Protein AF-A0A6A4YZU6-F1 (afdb_monomer_lite)

Sequence (85 aa):
MTIYTVLSPTASFQNLQHAILPKIKKPPTFAPLDHILAYNPRFSKYCTGQIQAVGPGGSYRVVFDYGETYDAVPHEYITPIHDTT

Foldseek 3Di:
DDDDDDDDPPDDPPVLPPPPFDPDDFDPADDFQAWKFFQDPVVRGTAIWTFHDQDPPRFTWTQGPVGDIDGRRHSVRIGHDDDPD

Secondary structure (DSSP, 8-state):
------------GGGGGG-----PPPPS---TT-EEEEEETTTTEEEEEEEEEEPGGG-EEEEETTS-EEEEE-GGGEEE-----

Organism: Aphanomyces astaci (NCBI:txid112090)

Radius of gyration: 18.19 Å; chains: 1; bounding box: 36×27×57 Å

pLDDT: mean 79.43, std 21.79, range [34.81, 98.06]

Structure (mmCIF, N/CA/C/O backbone):
data_AF-A0A6A4YZU6-F1
#
_entry.id   AF-A0A6A4YZU6-F1
#
loop_
_atom_site.group_PDB
_atom_site.id
_atom_site.type_symbol
_atom_site.label_atom_id
_atom_site.label_alt_id
_atom_site.label_comp_id
_atom_site.label_asym_id
_atom_site.label_entity_id
_atom_site.label_seq_id
_atom_site.pdbx_PDB_ins_code
_atom_site.Cartn_x
_atom_site.Cartn_y
_atom_site.Cartn_z
_atom_site.occupancy
_atom_site.B_iso_or_equiv
_atom_site.auth_seq_id
_atom_site.auth_comp_id
_atom_site.auth_asym_id
_atom_site.auth_atom_id
_atom_site.pdbx_PDB_model_num
ATOM 1 N N . MET A 1 1 ? 17.319 0.078 -47.517 1.00 40.19 1 MET A N 1
ATOM 2 C CA . MET A 1 1 ? 17.447 0.637 -46.156 1.00 40.19 1 MET A CA 1
ATOM 3 C C . MET A 1 1 ? 16.166 1.407 -45.884 1.00 40.19 1 MET A C 1
ATOM 5 O O . MET A 1 1 ? 16.003 2.496 -46.412 1.00 40.19 1 MET A O 1
ATOM 9 N N . THR A 1 2 ? 15.205 0.775 -45.211 1.00 34.81 2 THR A N 1
ATOM 10 C CA . THR A 1 2 ? 13.847 1.314 -45.028 1.00 34.81 2 THR A CA 1
ATOM 11 C C . THR A 1 2 ? 13.749 1.913 -43.632 1.00 34.81 2 THR A C 1
ATOM 13 O O . THR A 1 2 ? 13.994 1.216 -42.651 1.00 34.81 2 THR A O 1
ATOM 16 N N . ILE A 1 3 ? 13.442 3.204 -43.551 1.00 44.81 3 ILE A N 1
ATOM 17 C CA . ILE A 1 3 ? 13.257 3.951 -42.302 1.00 44.81 3 ILE A CA 1
ATOM 18 C C . ILE A 1 3 ? 11.764 3.913 -41.968 1.00 44.81 3 ILE A C 1
ATOM 20 O O . ILE A 1 3 ? 10.957 4.417 -42.745 1.00 44.81 3 ILE A O 1
ATOM 24 N N . TYR A 1 4 ? 11.386 3.295 -40.847 1.00 38.19 4 TYR A N 1
ATOM 25 C CA . TYR A 1 4 ? 10.015 3.356 -40.339 1.00 38.19 4 TYR A CA 1
ATOM 26 C C . TYR A 1 4 ? 9.851 4.630 -39.506 1.00 38.19 4 TYR A C 1
ATOM 28 O O . TYR A 1 4 ? 10.461 4.774 -38.448 1.00 38.19 4 TYR A O 1
ATOM 36 N N . THR A 1 5 ? 9.038 5.565 -39.991 1.00 43.09 5 THR A N 1
ATOM 37 C CA . THR A 1 5 ? 8.585 6.725 -39.218 1.00 43.09 5 THR A CA 1
ATOM 38 C C . THR A 1 5 ? 7.542 6.255 -38.208 1.00 43.09 5 THR A C 1
ATOM 40 O O . THR A 1 5 ? 6.498 5.730 -38.590 1.00 43.09 5 THR A O 1
ATOM 43 N N . VAL A 1 6 ? 7.818 6.427 -36.916 1.00 47.50 6 VAL A N 1
ATOM 44 C CA . VAL A 1 6 ? 6.827 6.204 -35.858 1.00 47.50 6 VAL A CA 1
ATOM 45 C C . VAL A 1 6 ? 5.792 7.330 -35.902 1.00 47.50 6 VAL A C 1
ATOM 47 O O . VAL A 1 6 ? 6.083 8.477 -35.578 1.00 47.50 6 VAL A O 1
ATOM 50 N N . LEU A 1 7 ? 4.582 7.011 -36.358 1.00 45.81 7 LEU A N 1
ATOM 51 C CA . LEU A 1 7 ? 3.415 7.877 -36.220 1.00 45.81 7 LEU A CA 1
ATOM 52 C C . LEU A 1 7 ? 2.893 7.729 -34.788 1.00 45.81 7 LEU A C 1
ATOM 54 O O . LEU A 1 7 ? 2.217 6.753 -34.474 1.00 45.81 7 LEU A O 1
ATOM 58 N N . SER A 1 8 ? 3.216 8.673 -33.909 1.00 39.12 8 SER A N 1
ATOM 59 C CA . SER A 1 8 ? 2.553 8.812 -32.610 1.00 39.12 8 SER A CA 1
ATOM 60 C C . SER A 1 8 ? 1.187 9.473 -32.838 1.00 39.12 8 SER A C 1
ATOM 62 O O . SER A 1 8 ? 1.157 10.633 -33.256 1.00 39.12 8 SER A O 1
ATOM 64 N N . PRO A 1 9 ? 0.043 8.808 -32.589 1.00 45.59 9 PRO A N 1
ATOM 65 C CA . PRO A 1 9 ? -1.238 9.490 -32.649 1.00 45.59 9 PRO A CA 1
ATOM 66 C C . PRO A 1 9 ? -1.340 10.420 -31.437 1.00 45.59 9 PRO A C 1
ATOM 68 O O . PRO A 1 9 ? -1.347 9.981 -30.288 1.00 45.59 9 PRO A O 1
ATOM 71 N N . THR A 1 10 ? -1.386 11.725 -31.690 1.00 48.81 10 THR A N 1
ATOM 72 C CA . THR A 1 10 ? -1.676 12.732 -30.669 1.00 48.81 10 THR A CA 1
ATOM 73 C C . THR A 1 10 ? -3.138 12.572 -30.249 1.00 48.81 10 THR A C 1
ATOM 75 O O . THR A 1 10 ? -4.040 13.102 -30.896 1.00 48.81 10 THR A O 1
ATOM 78 N N . ALA A 1 11 ? -3.400 11.797 -29.197 1.00 44.75 11 ALA A N 1
ATOM 79 C CA . ALA A 1 11 ? -4.726 11.730 -28.599 1.00 44.75 11 ALA A CA 1
ATOM 80 C C . ALA A 1 11 ? -5.035 13.082 -27.928 1.00 44.75 11 ALA A C 1
ATOM 82 O O . ALA A 1 11 ? -4.365 13.498 -26.986 1.00 44.75 11 ALA A O 1
ATOM 83 N N . SER A 1 12 ? -6.018 13.805 -28.466 1.00 50.53 12 SER A N 1
ATOM 84 C CA . SER A 1 12 ? -6.517 15.066 -27.910 1.00 50.53 12 SER A CA 1
ATOM 85 C C . SER A 1 12 ? -7.423 14.795 -26.705 1.00 50.53 12 SER A C 1
ATOM 87 O O . SER A 1 12 ? -8.354 13.993 -26.796 1.00 50.53 12 SER A O 1
ATOM 89 N N . PHE A 1 13 ? -7.205 15.523 -25.604 1.00 51.31 13 PHE A N 1
ATOM 90 C CA . PHE A 1 13 ? -7.985 15.459 -24.354 1.00 51.31 13 PHE A CA 1
ATOM 91 C C . PHE A 1 13 ? -9.501 15.680 -24.528 1.00 51.31 13 PHE A C 1
ATOM 93 O O . PHE A 1 13 ? -10.282 15.375 -23.629 1.00 51.31 13 PHE A O 1
ATOM 100 N N . GLN A 1 14 ? -9.944 16.203 -25.675 1.00 47.44 14 GLN A N 1
ATOM 101 C CA . GLN A 1 14 ? -11.348 16.536 -25.934 1.00 47.44 14 GLN A CA 1
ATOM 102 C C . GLN A 1 14 ? -12.257 15.306 -26.125 1.00 47.44 14 GLN A C 1
ATOM 104 O O . GLN A 1 14 ? -13.473 15.442 -26.030 1.00 47.44 14 GLN A O 1
ATOM 109 N N . ASN A 1 15 ? -11.707 14.106 -26.353 1.00 46.75 15 ASN A N 1
ATOM 110 C CA . ASN A 1 15 ? -12.507 12.891 -26.579 1.00 46.75 15 ASN A CA 1
ATOM 111 C C . ASN A 1 15 ? -12.841 12.098 -25.293 1.00 46.75 15 ASN A C 1
ATOM 113 O O . ASN A 1 15 ? -13.609 11.145 -25.341 1.00 46.75 15 ASN A O 1
ATOM 117 N N . LEU A 1 16 ? -12.310 12.497 -24.130 1.00 51.97 16 LEU A N 1
ATOM 118 C CA . LEU A 1 16 ? -12.423 11.732 -22.876 1.00 51.97 16 LEU A CA 1
ATOM 119 C C . LEU A 1 16 ? -13.701 12.021 -22.064 1.00 51.97 16 LEU A C 1
ATOM 121 O O . LEU A 1 16 ? -13.995 11.319 -21.102 1.00 51.97 16 LEU A O 1
ATOM 125 N N . GLN A 1 17 ? -14.490 13.035 -22.438 1.00 52.81 17 GLN A N 1
ATOM 126 C CA . GLN A 1 17 ? -15.647 13.491 -21.645 1.00 52.81 17 GLN A CA 1
ATOM 127 C C . GLN A 1 17 ? -16.847 12.523 -21.654 1.00 52.81 17 GLN A C 1
ATOM 129 O O . GLN A 1 17 ? -17.758 12.679 -20.846 1.00 52.81 17 GLN A O 1
ATOM 134 N N . HIS A 1 18 ? -16.841 11.516 -22.537 1.00 44.72 18 HIS A N 1
ATOM 135 C CA . HIS A 1 18 ? -17.918 10.527 -22.685 1.00 44.72 18 HIS A CA 1
ATOM 136 C C . HIS A 1 18 ? -17.453 9.077 -22.488 1.00 44.72 18 HIS A C 1
ATOM 138 O O . HIS A 1 18 ? -18.210 8.149 -22.777 1.00 44.72 18 HIS A O 1
ATOM 144 N N . ALA A 1 19 ? -16.228 8.856 -21.999 1.00 52.50 19 ALA A N 1
ATOM 145 C CA . ALA A 1 19 ? -15.807 7.517 -21.618 1.00 52.50 19 ALA A CA 1
ATOM 146 C C . ALA A 1 19 ? -16.684 7.051 -20.448 1.00 52.50 19 ALA A C 1
ATOM 148 O O . ALA A 1 19 ? -16.668 7.634 -19.362 1.00 52.50 19 ALA A O 1
ATOM 149 N N . ILE A 1 20 ? -17.484 6.007 -20.675 1.00 54.47 20 ILE A N 1
ATOM 150 C CA . ILE A 1 20 ? -18.173 5.300 -19.597 1.00 54.47 20 ILE A CA 1
ATOM 151 C C . ILE A 1 20 ? -17.069 4.627 -18.790 1.00 54.47 20 ILE A C 1
ATOM 153 O O . ILE A 1 20 ? -16.625 3.534 -19.135 1.00 54.47 20 ILE A O 1
ATOM 157 N N . LEU A 1 21 ? -16.588 5.309 -17.751 1.00 54.78 21 LEU A N 1
ATOM 158 C CA . LEU A 1 21 ? -15.609 4.739 -16.842 1.00 54.78 21 LEU A CA 1
ATOM 159 C C . LEU A 1 21 ? -16.233 3.477 -16.244 1.00 54.78 21 LEU A C 1
ATOM 161 O O . LEU A 1 21 ? -17.294 3.567 -15.609 1.00 54.78 21 LEU A O 1
ATOM 165 N N . PRO A 1 22 ? -15.620 2.294 -16.421 1.00 57.66 22 PRO A N 1
ATOM 166 C CA . PRO A 1 2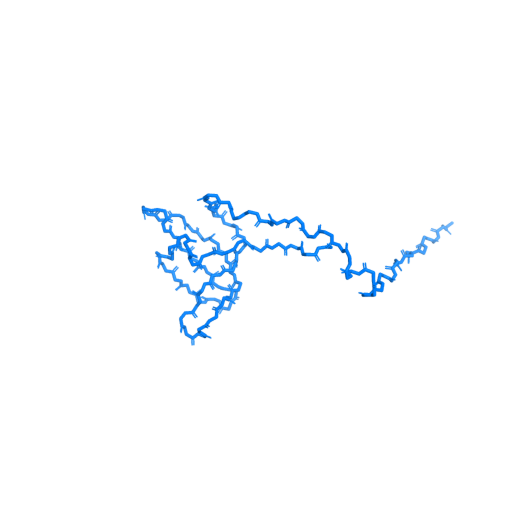2 ? -16.006 1.142 -15.635 1.00 57.66 22 PRO A CA 1
ATOM 167 C C . PRO A 1 22 ? -15.964 1.581 -14.174 1.00 57.66 22 PRO A C 1
ATOM 169 O O . PRO A 1 22 ? -14.974 2.157 -13.724 1.00 57.66 22 PRO A O 1
ATOM 172 N N . LYS A 1 23 ? -17.049 1.371 -13.425 1.00 58.88 23 LYS A N 1
ATOM 173 C CA . LYS A 1 23 ? -17.042 1.643 -11.987 1.00 58.88 23 LYS A CA 1
ATOM 174 C C . LYS A 1 23 ? -16.085 0.641 -11.359 1.00 58.88 23 LYS A C 1
ATOM 176 O O . LYS A 1 23 ? -16.485 -0.493 -11.082 1.00 58.88 23 LYS A O 1
ATOM 181 N N . ILE A 1 24 ? -14.815 1.022 -11.227 1.00 67.75 24 ILE A N 1
ATOM 182 C CA . ILE A 1 24 ? -13.795 0.064 -10.837 1.00 67.75 24 ILE A CA 1
ATOM 183 C C . ILE A 1 24 ? -14.067 -0.367 -9.399 1.00 67.75 24 ILE A C 1
ATOM 185 O O . ILE A 1 24 ? -14.210 0.450 -8.486 1.00 67.75 24 ILE A O 1
ATOM 189 N N . LYS A 1 25 ? -14.220 -1.679 -9.223 1.00 81.12 25 LYS A N 1
ATOM 190 C CA . LYS A 1 25 ? -14.454 -2.281 -7.919 1.00 81.12 25 LYS A CA 1
ATOM 191 C C . LYS A 1 25 ? -13.114 -2.507 -7.243 1.00 81.12 25 LYS A C 1
ATOM 193 O O . LYS A 1 25 ? -12.213 -3.106 -7.821 1.00 81.12 25 LYS A O 1
ATOM 198 N N . LYS A 1 26 ? -13.025 -2.067 -5.994 1.00 87.38 26 LYS A N 1
ATOM 199 C CA . LYS A 1 26 ? -11.916 -2.400 -5.108 1.00 87.38 26 LYS A CA 1
ATOM 200 C C . LYS A 1 26 ? -11.810 -3.928 -4.957 1.00 87.38 26 LYS A C 1
ATOM 202 O O . LYS A 1 26 ? -12.841 -4.553 -4.690 1.00 87.38 26 LYS A O 1
ATOM 207 N N . PRO A 1 27 ? -10.621 -4.533 -5.135 1.00 89.56 27 PRO A N 1
ATOM 208 C CA . PRO A 1 27 ? -10.443 -5.961 -4.908 1.00 89.56 27 PRO A CA 1
ATOM 209 C C . PRO A 1 27 ? -10.632 -6.282 -3.417 1.00 89.56 27 PRO A C 1
ATOM 211 O O . PRO A 1 27 ? -10.398 -5.414 -2.581 1.00 89.56 27 PRO A O 1
ATOM 214 N N . PRO A 1 28 ? -11.036 -7.511 -3.055 1.00 90.50 28 PRO A N 1
ATOM 215 C CA . PRO A 1 28 ? -11.250 -7.892 -1.655 1.00 90.50 28 PRO A CA 1
ATOM 216 C C . PRO A 1 28 ? -9.950 -7.945 -0.837 1.00 90.50 28 PRO A C 1
ATOM 218 O O . PRO A 1 28 ? -9.976 -7.797 0.382 1.00 90.50 28 PRO A O 1
ATOM 221 N N . THR A 1 29 ? -8.814 -8.159 -1.499 1.00 93.12 29 THR A N 1
ATOM 222 C CA . THR A 1 29 ? -7.483 -8.251 -0.892 1.00 93.12 29 THR A CA 1
ATOM 223 C C . THR A 1 29 ? -6.437 -7.702 -1.852 1.00 93.12 29 THR A C 1
ATOM 225 O O . THR A 1 29 ? -6.634 -7.770 -3.065 1.00 93.12 29 THR A O 1
ATOM 228 N N . PHE A 1 30 ? -5.318 -7.225 -1.312 1.00 94.38 30 PHE A N 1
ATOM 229 C CA . PHE A 1 30 ? -4.126 -6.870 -2.087 1.00 94.38 30 PHE A CA 1
ATOM 230 C C . PHE A 1 30 ? -3.003 -7.880 -1.839 1.00 94.38 30 PHE A C 1
ATOM 232 O O . PHE A 1 30 ? -2.932 -8.491 -0.769 1.00 94.38 30 PHE A O 1
ATOM 239 N N . ALA A 1 31 ? -2.132 -8.058 -2.823 1.00 95.62 31 ALA A N 1
ATOM 240 C CA . ALA A 1 31 ? -0.949 -8.898 -2.734 1.00 95.62 31 ALA A CA 1
ATOM 241 C C . ALA A 1 31 ? 0.312 -8.046 -2.511 1.00 95.62 31 ALA A C 1
ATOM 243 O O . ALA A 1 31 ? 0.328 -6.860 -2.846 1.00 95.62 31 ALA A O 1
ATOM 244 N N . PRO A 1 32 ? 1.395 -8.624 -1.961 1.00 96.50 32 PRO A N 1
ATOM 245 C CA . PRO A 1 32 ? 2.699 -7.981 -2.007 1.00 96.50 32 PRO A CA 1
ATOM 246 C C . PRO A 1 32 ? 3.054 -7.577 -3.437 1.00 96.50 32 PRO A C 1
ATOM 248 O O . PRO A 1 32 ? 2.771 -8.307 -4.384 1.00 96.50 32 PRO A O 1
ATOM 251 N N . LEU A 1 33 ? 3.724 -6.438 -3.554 1.00 95.88 33 LEU A N 1
ATOM 252 C CA . LEU A 1 33 ? 4.092 -5.749 -4.784 1.00 95.88 33 LEU A CA 1
ATOM 253 C C . LEU A 1 33 ? 2.963 -4.994 -5.504 1.00 95.88 33 LEU A C 1
ATOM 255 O O . LEU A 1 33 ? 3.286 -4.238 -6.420 1.00 95.88 33 LEU A O 1
ATOM 259 N N . ASP A 1 34 ? 1.700 -5.097 -5.075 1.00 95.06 34 ASP A N 1
ATOM 260 C CA . ASP A 1 34 ? 0.617 -4.281 -5.640 1.00 95.06 34 ASP A CA 1
ATOM 261 C C . ASP A 1 34 ? 0.872 -2.788 -5.402 1.00 95.06 34 ASP A C 1
ATOM 263 O O . ASP A 1 34 ? 1.141 -2.356 -4.275 1.00 95.06 34 ASP A O 1
ATOM 267 N N . HIS A 1 35 ? 0.728 -1.994 -6.465 1.00 95.38 35 HIS A N 1
ATOM 268 C CA . HIS A 1 35 ? 0.751 -0.538 -6.392 1.00 95.38 35 HIS A CA 1
ATOM 269 C C . HIS A 1 35 ? -0.637 0.001 -6.048 1.00 95.38 35 HIS A C 1
ATOM 271 O O . HIS A 1 35 ? -1.638 -0.322 -6.693 1.00 95.38 35 HIS A O 1
ATOM 277 N N . ILE A 1 36 ? -0.693 0.837 -5.017 1.00 95.44 36 ILE A N 1
ATOM 278 C CA . ILE A 1 36 ? -1.937 1.304 -4.415 1.00 95.44 36 ILE A CA 1
ATOM 279 C C . ILE A 1 36 ? -1.857 2.777 -4.017 1.00 95.44 36 ILE A C 1
ATOM 281 O O . ILE A 1 36 ? -0.788 3.378 -3.934 1.00 95.44 36 ILE A O 1
ATOM 285 N N . LEU A 1 37 ? -3.018 3.357 -3.736 1.00 95.81 37 LEU A N 1
ATOM 286 C CA . LEU A 1 37 ? -3.166 4.600 -2.994 1.00 95.81 37 LEU A CA 1
ATOM 287 C C . LEU A 1 37 ? -3.487 4.264 -1.538 1.00 95.81 37 LEU A C 1
ATOM 289 O O . LEU A 1 37 ? -4.492 3.608 -1.280 1.00 95.81 37 LEU A O 1
ATOM 293 N N . ALA A 1 38 ? -2.692 4.737 -0.584 1.00 96.56 38 ALA A N 1
ATOM 294 C CA . ALA A 1 38 ? -2.968 4.588 0.844 1.00 96.56 38 ALA A CA 1
ATOM 295 C C . ALA A 1 38 ? -3.118 5.953 1.518 1.00 96.56 38 ALA A C 1
ATOM 297 O O . ALA A 1 38 ? -2.427 6.910 1.162 1.00 96.56 38 ALA A O 1
ATOM 298 N N . TYR A 1 39 ? -4.017 6.059 2.496 1.00 95.06 39 TYR A N 1
ATOM 299 C CA . TYR A 1 39 ? -4.139 7.278 3.292 1.00 95.06 39 TYR A CA 1
ATOM 300 C C . TYR A 1 39 ? -2.877 7.484 4.136 1.00 95.06 39 TYR A C 1
ATOM 302 O O . TYR A 1 39 ? -2.505 6.618 4.927 1.00 95.06 39 TYR A O 1
ATOM 310 N N . ASN A 1 40 ? -2.232 8.640 3.989 1.00 93.12 40 ASN A N 1
ATOM 311 C CA . ASN A 1 40 ? -1.099 9.030 4.812 1.00 93.12 40 ASN A CA 1
ATOM 312 C C . ASN A 1 40 ? -1.529 10.137 5.800 1.00 93.12 40 ASN A C 1
ATOM 314 O O . ASN A 1 40 ? -1.914 11.229 5.365 1.00 93.12 40 ASN A O 1
ATOM 318 N N . PRO A 1 41 ? -1.437 9.897 7.123 1.00 90.44 41 PRO A N 1
ATOM 319 C CA . PRO A 1 41 ? -1.900 10.841 8.139 1.00 90.44 41 PRO A CA 1
ATOM 320 C C . PRO A 1 41 ? -1.041 12.109 8.240 1.00 90.44 41 PRO A C 1
ATOM 322 O O . PRO A 1 41 ? -1.556 13.147 8.641 1.00 90.44 41 PRO A O 1
ATOM 325 N N . ARG A 1 42 ? 0.238 12.072 7.840 1.00 91.12 42 ARG A N 1
ATOM 326 C CA . ARG A 1 42 ? 1.115 13.256 7.825 1.00 91.12 42 ARG A CA 1
ATOM 327 C C . ARG A 1 42 ? 0.640 14.306 6.823 1.00 91.12 42 ARG A C 1
ATOM 329 O O . ARG A 1 42 ? 0.784 15.499 7.068 1.00 91.12 42 ARG A O 1
ATOM 336 N N . PHE A 1 43 ? 0.105 13.861 5.690 1.00 92.44 43 PHE A N 1
ATOM 337 C CA . PHE A 1 43 ? -0.352 14.737 4.610 1.00 92.44 43 PHE A CA 1
ATOM 338 C C . PHE A 1 43 ? -1.876 14.847 4.518 1.00 92.44 43 PHE A C 1
ATOM 340 O O . PHE A 1 43 ? -2.373 15.572 3.657 1.00 92.44 43 PHE A O 1
ATOM 347 N N . SER A 1 44 ? -2.603 14.109 5.362 1.00 94.00 44 SER A N 1
ATOM 348 C CA . SER A 1 44 ? -4.064 13.993 5.350 1.00 94.00 44 SER A CA 1
ATOM 349 C C . SER A 1 44 ? -4.643 13.720 3.956 1.00 94.00 44 SER A C 1
ATOM 351 O O . SER A 1 44 ? -5.662 14.291 3.566 1.00 94.00 44 SER A O 1
ATOM 353 N N . LYS A 1 45 ? -3.969 12.873 3.169 1.00 93.94 45 LYS A N 1
ATOM 354 C CA . LYS A 1 45 ? -4.345 12.559 1.782 1.00 93.94 45 LYS A CA 1
ATOM 355 C C . LYS A 1 45 ? -3.946 11.140 1.396 1.00 93.94 45 LYS A C 1
ATOM 357 O O . LYS A 1 45 ? -3.099 10.530 2.045 1.00 93.94 45 LYS A O 1
ATOM 362 N N . TYR A 1 46 ? -4.522 10.646 0.305 1.00 93.88 46 TYR A N 1
ATOM 363 C CA . TYR A 1 46 ? -4.079 9.404 -0.318 1.00 93.88 46 TYR A CA 1
ATOM 364 C C . TYR A 1 46 ? -2.800 9.643 -1.126 1.00 93.88 46 TYR A C 1
ATOM 366 O O . TYR A 1 46 ? -2.752 10.530 -1.979 1.00 93.88 46 TYR A O 1
ATOM 374 N N . CYS A 1 47 ? -1.773 8.853 -0.838 1.00 94.81 47 CYS A N 1
ATOM 375 C CA . CYS A 1 47 ? -0.481 8.867 -1.511 1.00 94.81 47 CYS A CA 1
ATOM 376 C C . CYS A 1 47 ? -0.232 7.512 -2.172 1.00 94.81 47 CYS A C 1
ATOM 378 O O . CYS A 1 47 ? -0.728 6.488 -1.701 1.00 94.81 47 CYS A O 1
ATOM 380 N N . THR A 1 48 ? 0.546 7.508 -3.248 1.00 96.25 48 THR A N 1
ATOM 381 C CA . THR A 1 48 ? 0.961 6.283 -3.929 1.00 96.25 48 THR A CA 1
ATOM 382 C C . THR A 1 48 ? 1.994 5.519 -3.103 1.00 96.25 48 THR A C 1
ATOM 384 O O . THR A 1 48 ? 2.812 6.099 -2.378 1.00 96.25 48 THR A O 1
ATOM 387 N N . GLY A 1 49 ? 1.917 4.199 -3.184 1.00 96.44 49 GLY A N 1
ATOM 388 C CA . GLY A 1 49 ? 2.848 3.298 -2.534 1.00 96.44 49 GLY A CA 1
ATOM 389 C C . GLY A 1 49 ? 2.648 1.864 -2.990 1.00 96.44 49 GLY A C 1
ATOM 390 O O . GLY A 1 49 ? 1.865 1.572 -3.898 1.00 96.44 49 GLY A O 1
ATOM 391 N N . GLN A 1 50 ? 3.355 0.965 -2.322 1.00 97.94 50 GLN A N 1
ATOM 392 C CA . GLN A 1 50 ? 3.378 -0.450 -2.639 1.00 97.94 50 GLN A CA 1
ATOM 393 C C . GLN A 1 50 ? 3.111 -1.290 -1.390 1.00 97.94 50 GLN A C 1
ATOM 395 O O . GLN A 1 50 ? 3.604 -0.990 -0.296 1.00 97.94 50 GLN A O 1
ATOM 400 N N . ILE A 1 51 ? 2.338 -2.365 -1.549 1.00 97.75 51 ILE A N 1
ATOM 401 C CA . ILE A 1 51 ? 2.186 -3.374 -0.500 1.00 97.75 51 ILE A CA 1
ATOM 402 C C . ILE A 1 51 ? 3.501 -4.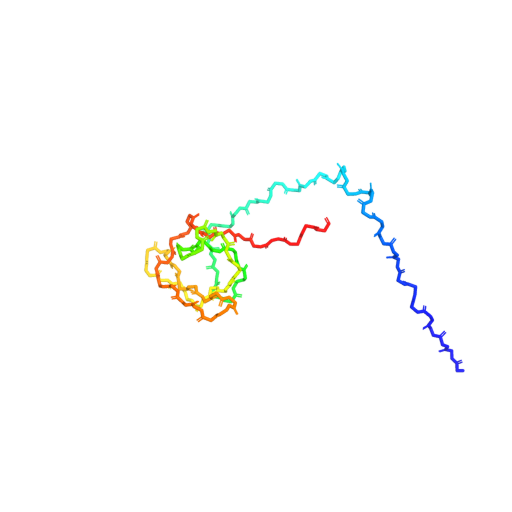140 -0.367 1.00 97.75 51 ILE A C 1
ATOM 404 O O . ILE A 1 51 ? 3.933 -4.820 -1.293 1.00 97.75 51 ILE A O 1
ATOM 408 N N . GLN A 1 52 ? 4.118 -4.093 0.808 1.00 98.00 52 GLN A N 1
ATOM 409 C CA . GLN A 1 52 ? 5.330 -4.858 1.089 1.00 98.00 52 GLN A CA 1
ATOM 410 C C . GLN A 1 52 ? 5.021 -6.224 1.710 1.00 98.00 52 GLN A C 1
ATOM 412 O O . GLN A 1 52 ? 5.746 -7.191 1.479 1.00 98.00 52 GLN A O 1
ATOM 417 N N . ALA A 1 53 ? 3.961 -6.303 2.516 1.00 96.56 53 ALA A N 1
ATOM 418 C CA . ALA A 1 53 ? 3.518 -7.532 3.164 1.00 96.56 53 ALA A CA 1
ATOM 419 C C . ALA A 1 53 ? 2.044 -7.447 3.578 1.00 96.56 53 ALA A C 1
ATOM 421 O O . ALA A 1 53 ? 1.522 -6.363 3.850 1.00 96.56 53 ALA A O 1
ATOM 422 N N . VAL A 1 54 ? 1.403 -8.611 3.684 1.00 95.81 54 VAL A N 1
ATOM 423 C CA . VAL A 1 54 ? 0.072 -8.764 4.282 1.00 95.81 54 VAL A CA 1
ATOM 424 C C . VAL A 1 54 ? 0.257 -9.183 5.739 1.00 95.81 54 VAL A C 1
ATOM 426 O O . VAL A 1 54 ? 0.883 -10.203 6.027 1.00 95.81 54 VAL A O 1
ATOM 429 N N . GLY A 1 55 ? -0.242 -8.362 6.655 1.00 91.00 55 GLY A N 1
ATOM 430 C CA . GLY A 1 55 ? -0.223 -8.604 8.089 1.00 91.00 55 GLY A CA 1
ATOM 431 C C . GLY A 1 55 ? -1.420 -9.435 8.570 1.00 91.00 55 GLY A C 1
ATOM 432 O O . GLY A 1 55 ? -2.380 -9.674 7.829 1.00 91.00 55 GLY A O 1
ATOM 433 N N . PRO A 1 56 ? -1.399 -9.873 9.839 1.00 87.62 56 PRO A N 1
ATOM 434 C CA . PRO A 1 56 ? -2.530 -10.558 10.451 1.00 87.62 56 PRO A CA 1
ATOM 435 C C . PRO A 1 56 ? -3.790 -9.677 10.433 1.00 87.62 56 PRO A C 1
ATOM 437 O O . PRO A 1 56 ? -3.719 -8.447 10.501 1.00 87.62 56 PRO A O 1
ATOM 440 N N . GLY A 1 57 ? -4.956 -10.315 10.306 1.00 86.38 57 GLY A N 1
ATOM 441 C CA . GLY A 1 57 ? -6.247 -9.619 10.263 1.00 86.38 57 GLY A CA 1
ATOM 442 C C . GLY A 1 57 ? -6.532 -8.857 8.962 1.00 86.38 57 GLY A C 1
ATOM 443 O O . GLY A 1 57 ? -7.484 -8.085 8.924 1.00 86.38 57 GLY A O 1
ATOM 444 N N . GLY A 1 58 ? -5.733 -9.055 7.905 1.00 89.81 58 GLY A N 1
ATOM 445 C CA . GLY A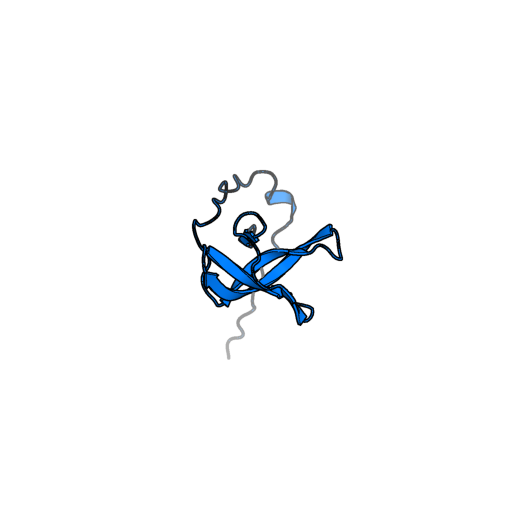 1 58 ? -5.945 -8.400 6.607 1.00 89.81 58 GLY A CA 1
ATOM 446 C C . GLY A 1 58 ? -5.490 -6.939 6.564 1.00 89.81 58 GLY A C 1
ATOM 447 O O . GLY A 1 58 ? -5.954 -6.172 5.721 1.00 89.81 58 GLY A O 1
ATOM 448 N N . SER A 1 59 ? -4.607 -6.555 7.486 1.00 95.44 59 SER A N 1
ATOM 449 C CA . SER A 1 59 ? -3.886 -5.285 7.437 1.00 95.44 59 SER A CA 1
ATOM 450 C C . SER A 1 59 ? -2.657 -5.401 6.532 1.00 95.44 59 SER A C 1
ATOM 452 O O . SER A 1 59 ? -2.217 -6.505 6.213 1.00 95.44 59 SER A O 1
ATOM 454 N N . TYR A 1 60 ? -2.088 -4.279 6.104 1.00 97.38 60 TYR A N 1
ATOM 455 C CA . TYR A 1 60 ? -0.983 -4.268 5.150 1.00 97.38 60 TYR A CA 1
ATOM 456 C C . TYR A 1 60 ? 0.183 -3.432 5.655 1.00 97.38 60 TYR A C 1
ATOM 458 O O . TYR A 1 60 ? 0.000 -2.382 6.270 1.00 97.38 60 TYR A O 1
ATOM 466 N N . ARG A 1 61 ? 1.397 -3.882 5.348 1.00 97.56 61 ARG A N 1
ATOM 467 C CA . ARG A 1 61 ? 2.584 -3.037 5.418 1.00 97.56 61 ARG A CA 1
ATOM 468 C C . ARG A 1 61 ? 2.724 -2.311 4.089 1.00 97.56 61 ARG A C 1
ATOM 470 O O . ARG A 1 61 ? 2.885 -2.965 3.059 1.00 97.56 61 ARG A O 1
ATOM 477 N N . VAL A 1 62 ? 2.676 -0.986 4.122 1.00 97.94 62 VAL A N 1
ATOM 478 C CA . VAL A 1 62 ? 2.749 -0.125 2.936 1.00 97.94 62 VAL A CA 1
ATOM 479 C C . VAL A 1 62 ? 4.036 0.683 2.979 1.00 97.94 62 VAL A C 1
ATOM 481 O O . VAL A 1 62 ? 4.324 1.332 3.984 1.00 97.94 62 VAL A O 1
ATOM 484 N N . VAL A 1 63 ? 4.785 0.663 1.879 1.00 98.06 63 VAL A N 1
ATOM 485 C CA . VAL A 1 63 ? 5.909 1.574 1.641 1.00 98.06 63 VAL A CA 1
ATOM 486 C C . VAL A 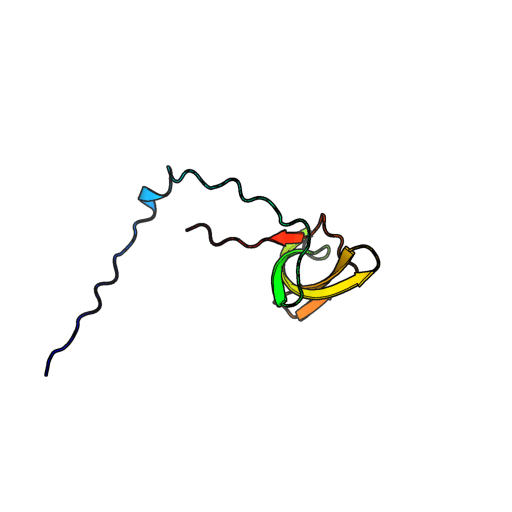1 63 ? 5.435 2.620 0.640 1.00 98.06 63 VAL A C 1
ATOM 488 O O . VAL A 1 63 ? 5.061 2.283 -0.480 1.00 98.06 63 VAL A O 1
ATOM 491 N N . PHE A 1 64 ? 5.396 3.880 1.057 1.00 97.12 64 PHE A N 1
ATOM 492 C CA . PHE A 1 64 ? 5.060 4.998 0.182 1.00 97.12 64 PHE A CA 1
ATOM 493 C C . PHE A 1 64 ? 6.229 5.314 -0.756 1.00 97.12 64 PHE A C 1
ATOM 495 O O . PHE A 1 64 ? 7.387 5.108 -0.394 1.00 97.12 64 PHE A O 1
ATOM 502 N N . ASP A 1 65 ? 5.946 5.892 -1.924 1.00 95.88 65 ASP A N 1
ATOM 503 C CA . ASP A 1 65 ? 6.970 6.146 -2.956 1.00 95.88 65 ASP A CA 1
ATOM 504 C C . ASP A 1 65 ? 8.102 7.089 -2.496 1.00 95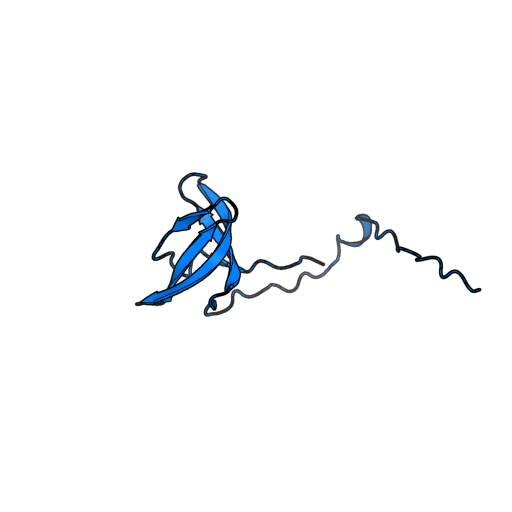.88 65 ASP A C 1
ATOM 506 O O . ASP A 1 65 ? 9.202 7.071 -3.042 1.00 95.88 65 ASP A O 1
ATOM 510 N N . TYR A 1 66 ? 7.866 7.899 -1.460 1.00 93.94 66 TYR A N 1
ATOM 511 C CA . TYR A 1 66 ? 8.871 8.760 -0.817 1.00 93.94 66 TYR A CA 1
ATOM 512 C C . TYR A 1 66 ? 9.610 8.086 0.357 1.00 93.94 66 TYR A C 1
ATOM 514 O O . TYR A 1 66 ? 10.295 8.759 1.128 1.00 93.94 66 TYR A O 1
ATOM 522 N N . GLY A 1 67 ? 9.468 6.768 0.515 1.00 94.56 67 GLY A N 1
ATOM 523 C CA . GLY A 1 67 ? 10.232 5.929 1.443 1.00 94.56 67 GLY A CA 1
ATOM 524 C C . GLY A 1 67 ? 9.655 5.784 2.855 1.00 94.56 67 GLY A C 1
ATOM 525 O O . GLY A 1 67 ? 10.160 4.979 3.635 1.00 94.56 67 GLY A O 1
ATOM 526 N N . GLU A 1 68 ? 8.598 6.520 3.211 1.00 95.75 68 GLU A N 1
ATOM 527 C CA . GLU A 1 68 ? 7.925 6.336 4.505 1.00 95.75 68 GLU A CA 1
ATOM 528 C C . GLU A 1 68 ? 7.182 4.993 4.526 1.00 95.75 68 GLU A C 1
ATOM 530 O O . GLU A 1 68 ? 6.578 4.593 3.533 1.00 95.75 68 GLU A O 1
ATOM 535 N N . THR A 1 69 ? 7.212 4.291 5.657 1.00 96.94 69 THR A N 1
ATOM 536 C CA . THR A 1 69 ? 6.559 2.985 5.812 1.00 96.94 69 THR A CA 1
ATOM 537 C C . THR A 1 69 ? 5.538 3.046 6.935 1.00 96.94 69 THR A C 1
ATOM 539 O O . THR A 1 69 ? 5.842 3.560 8.008 1.00 96.94 69 THR A O 1
ATOM 542 N N . TYR A 1 70 ? 4.353 2.488 6.695 1.00 96.19 70 TYR A N 1
ATOM 543 C CA . TYR A 1 70 ? 3.347 2.259 7.727 1.00 96.19 70 TYR A CA 1
ATOM 544 C C . TYR A 1 70 ? 3.023 0.775 7.803 1.00 96.19 70 TYR A C 1
ATOM 546 O O . TYR A 1 70 ? 2.732 0.128 6.793 1.00 96.19 70 TYR A O 1
ATOM 554 N N . ASP A 1 71 ? 3.058 0.251 9.019 1.00 95.25 71 ASP A N 1
ATOM 555 C CA . ASP A 1 71 ? 2.606 -1.093 9.333 1.00 95.25 71 ASP A CA 1
ATOM 556 C C . ASP A 1 71 ? 1.122 -1.080 9.714 1.00 95.25 71 ASP A C 1
ATOM 558 O O . ASP A 1 71 ? 0.597 -0.091 10.225 1.00 95.25 71 ASP A O 1
ATOM 562 N N . ALA A 1 72 ? 0.455 -2.208 9.472 1.00 94.44 72 ALA A N 1
ATOM 563 C CA . ALA A 1 72 ? -0.939 -2.441 9.837 1.00 94.44 72 ALA A CA 1
ATOM 564 C C . ALA A 1 72 ? -1.962 -1.455 9.225 1.00 94.44 72 ALA A C 1
ATOM 566 O O . ALA A 1 72 ? -2.994 -1.175 9.834 1.00 94.44 72 ALA A O 1
ATOM 567 N N . VAL A 1 73 ? -1.729 -0.976 7.999 1.00 95.69 73 VAL A N 1
ATOM 568 C CA . VAL A 1 73 ? -2.701 -0.163 7.251 1.00 95.69 73 VAL A CA 1
ATOM 569 C C . VAL A 1 73 ? -3.952 -1.009 6.963 1.00 95.69 73 VAL A C 1
ATOM 571 O O . VAL A 1 73 ? -3.836 -2.046 6.303 1.00 95.69 73 VAL A O 1
ATOM 574 N N . PRO A 1 74 ? -5.149 -0.620 7.435 1.00 95.69 74 PRO A N 1
ATOM 575 C CA . PRO A 1 74 ? -6.362 -1.392 7.193 1.00 95.69 74 PRO A CA 1
ATOM 576 C C . PRO A 1 74 ? -6.785 -1.346 5.724 1.00 95.69 74 PRO A C 1
ATOM 578 O O . PRO A 1 74 ? -6.584 -0.342 5.037 1.00 95.69 74 PRO A O 1
ATOM 581 N N . HIS A 1 75 ? -7.449 -2.407 5.255 1.00 95.38 75 HIS A N 1
ATOM 582 C CA . HIS A 1 75 ? -7.929 -2.501 3.876 1.00 95.38 75 HIS A CA 1
ATOM 583 C C . HIS A 1 75 ? -8.744 -1.274 3.448 1.00 95.38 75 HIS A C 1
ATOM 585 O O . HIS A 1 75 ? -8.588 -0.812 2.324 1.00 95.38 75 HIS A O 1
ATOM 591 N N . GLU A 1 76 ? -9.586 -0.714 4.324 1.00 94.75 76 GLU A N 1
ATOM 592 C CA . GLU A 1 76 ? -10.442 0.448 4.039 1.00 94.75 76 GLU A CA 1
ATOM 593 C C . GLU A 1 76 ? -9.664 1.705 3.613 1.00 94.75 76 GLU A C 1
ATOM 595 O O . GLU A 1 76 ? -10.147 2.438 2.753 1.00 94.75 76 GLU A O 1
ATOM 600 N N . TYR A 1 77 ? -8.434 1.878 4.105 1.00 95.88 77 TYR A N 1
ATOM 601 C CA . TYR A 1 77 ? -7.558 3.016 3.809 1.00 95.88 77 TYR A CA 1
ATOM 602 C C . TYR A 1 77 ? -6.656 2.803 2.590 1.00 95.88 77 TYR A C 1
ATOM 604 O O . TYR A 1 77 ? -5.755 3.606 2.349 1.00 95.88 77 TYR A O 1
ATOM 612 N N . ILE A 1 78 ? -6.889 1.740 1.818 1.00 95.38 78 ILE A N 1
ATOM 613 C CA . ILE A 1 78 ? -6.154 1.419 0.593 1.00 95.38 78 ILE A CA 1
ATOM 614 C C . ILE A 1 78 ? -7.115 1.456 -0.591 1.00 95.38 78 ILE A C 1
ATOM 616 O O . ILE A 1 78 ? -8.220 0.931 -0.519 1.00 95.38 78 ILE A O 1
ATOM 620 N N . THR A 1 79 ? -6.717 2.060 -1.699 1.00 93.38 79 THR A N 1
ATOM 621 C CA . THR A 1 79 ? -7.484 2.110 -2.945 1.00 93.38 79 THR A CA 1
ATOM 622 C C . THR A 1 79 ? -6.595 1.605 -4.079 1.00 93.38 79 THR A C 1
ATOM 624 O O . THR A 1 79 ? -5.421 1.968 -4.124 1.00 93.38 79 THR A O 1
ATOM 627 N N . PRO A 1 80 ? -7.103 0.764 -4.990 1.00 91.50 80 PRO A N 1
ATOM 628 C CA . PRO A 1 80 ? -6.331 0.366 -6.160 1.00 91.50 80 PRO A CA 1
ATOM 629 C C . PRO A 1 80 ? -6.013 1.578 -7.048 1.00 91.50 80 PRO A C 1
ATOM 631 O O . PRO A 1 80 ? -6.845 2.475 -7.214 1.00 91.50 80 PRO A O 1
ATOM 634 N N . ILE A 1 81 ? -4.801 1.608 -7.603 1.00 88.44 81 ILE A N 1
ATOM 635 C CA . ILE A 1 81 ? -4.456 2.537 -8.681 1.00 88.44 81 ILE A CA 1
ATOM 636 C C . ILE A 1 81 ? -5.013 1.950 -9.973 1.00 88.44 81 ILE A C 1
ATOM 638 O O . ILE A 1 81 ? -4.828 0.768 -10.255 1.00 88.44 81 ILE A O 1
ATOM 642 N N . HIS A 1 82 ? -5.682 2.778 -10.766 1.00 74.25 82 HIS A N 1
ATOM 643 C CA . HIS A 1 82 ? -6.120 2.390 -12.099 1.00 74.25 82 HIS A CA 1
ATOM 644 C C . HIS A 1 82 ? -5.618 3.419 -13.081 1.00 74.25 82 HIS A C 1
ATOM 646 O O . HIS A 1 82 ? -5.764 4.622 -12.851 1.00 74.25 82 HIS A O 1
ATOM 652 N N . ASP A 1 83 ? -5.081 2.924 -14.185 1.00 61.22 83 ASP A N 1
ATOM 653 C CA . ASP A 1 83 ? -4.877 3.750 -15.354 1.00 61.22 83 ASP A CA 1
ATOM 654 C C . ASP A 1 83 ? -6.264 4.124 -15.885 1.00 61.22 83 ASP A C 1
ATOM 656 O O . ASP A 1 83 ? -7.078 3.259 -16.219 1.00 61.22 83 ASP A O 1
ATOM 660 N N . THR A 1 84 ? -6.589 5.413 -15.853 1.00 47.19 84 THR A N 1
ATOM 661 C CA . THR A 1 84 ? -7.832 5.920 -16.443 1.00 47.19 84 THR A CA 1
ATOM 662 C C . THR A 1 84 ? -7.519 6.208 -17.904 1.00 47.19 84 THR A C 1
ATOM 664 O O . THR A 1 84 ? -7.248 7.347 -18.270 1.00 47.19 84 THR A O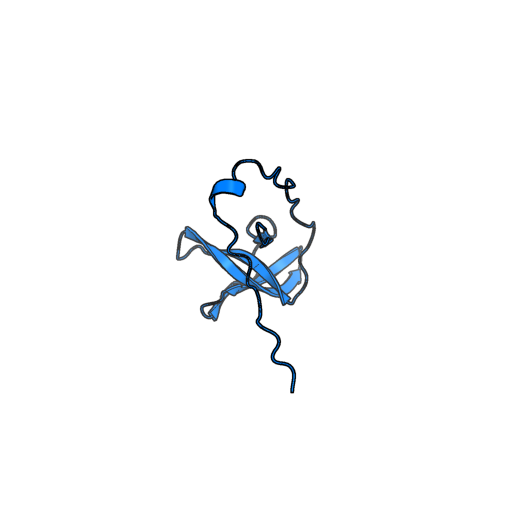 1
ATOM 667 N N . THR A 1 85 ? -7.429 5.136 -18.697 1.00 37.47 85 THR A N 1
ATOM 668 C CA . THR A 1 85 ? -7.229 5.213 -20.151 1.00 37.47 85 THR A CA 1
ATOM 669 C C . THR A 1 85 ? -8.469 5.761 -20.845 1.00 37.47 85 THR A C 1
ATOM 671 O O . THR A 1 85 ? -9.592 5.395 -20.423 1.00 37.47 85 THR A O 1
#